Protein AF-A0A6J8ATP4-F1 (afdb_monomer_lite)

Foldseek 3Di:
DVLVVLLVVLLVLLVLLLVLVLQLVLLVVCLVVLFFQPVLQDDDDDPDPCSVPPVSVVVVNVVSSVVSSVVSVVSNVVSVVVSVVSVVVSVVSVVVPDPPQDPVSVVVSVVVSVVVSVVSVVVSVVVSVVSVVVRVVVVVVVVVVVVVVVVVD

Sequence (153 aa):
MENKTYFNKLRSLTKKKIQLEHHASNLKSYTDNNTIPKGLNIKLTPQTPGVKSTRFMKRWDDILFNCSFRLLQLLLSFSIYGYKQINSEINETFIKTPLSVTPEDMEVIQRRLSDIQRIHKQNFKAKQNKKFKRDRLNQQSSVLEEDQVLNMF

Secondary structure (DSSP, 8-state):
-HHHHHHHHHHHHHHHHHHHHHHHHHHHHHHHTT---GGG-------SGGGG-HHHHHHHHHHHHHHHHHHHHHHHHHHHHHHHHHHHHHHHHHHT--TT--HHHHHHHHHHHHHHHHHHHHHHHHHHHHHHHHHHHHHHHHHHHHHHHHTT-

Radius of gyration: 22.87 Å; chains: 1; bounding box: 52×26×71 Å

Structure (mmCIF, N/CA/C/O backbone):
data_AF-A0A6J8ATP4-F1
#
_entry.id   AF-A0A6J8ATP4-F1
#
loop_
_atom_site.group_PDB
_atom_site.id
_atom_site.type_symbol
_atom_site.label_atom_id
_atom_site.label_alt_id
_atom_site.label_comp_id
_atom_site.label_asym_id
_atom_site.label_entity_id
_atom_site.label_seq_id
_atom_site.pdbx_PDB_ins_code
_atom_site.Cartn_x
_atom_site.Cartn_y
_atom_site.Cartn_z
_atom_site.occupancy
_atom_site.B_iso_or_equiv
_atom_site.auth_seq_id
_atom_site.auth_comp_id
_atom_site.auth_asym_id
_atom_site.auth_atom_id
_atom_site.pdbx_PDB_model_num
ATOM 1 N N . MET A 1 1 ? -9.332 3.926 34.682 1.00 59.25 1 MET A N 1
ATOM 2 C CA . MET A 1 1 ? -8.017 4.023 33.994 1.00 59.25 1 MET A CA 1
ATOM 3 C C . MET A 1 1 ? -7.928 3.059 32.809 1.00 59.25 1 MET A C 1
ATOM 5 O O . MET A 1 1 ? -7.473 3.471 31.748 1.00 59.25 1 MET A O 1
ATOM 9 N N . GLU A 1 2 ? -8.424 1.827 32.953 1.00 66.62 2 GLU A N 1
ATOM 10 C CA . GLU A 1 2 ? -8.388 0.776 31.921 1.00 66.62 2 GLU A CA 1
ATOM 11 C C . GLU A 1 2 ? -9.110 1.128 30.612 1.00 66.62 2 GLU A C 1
ATOM 13 O O . GLU A 1 2 ? -8.510 0.969 29.551 1.00 66.62 2 GLU A O 1
ATOM 18 N N . ASN A 1 3 ? -10.315 1.718 30.653 1.00 75.44 3 ASN A N 1
ATOM 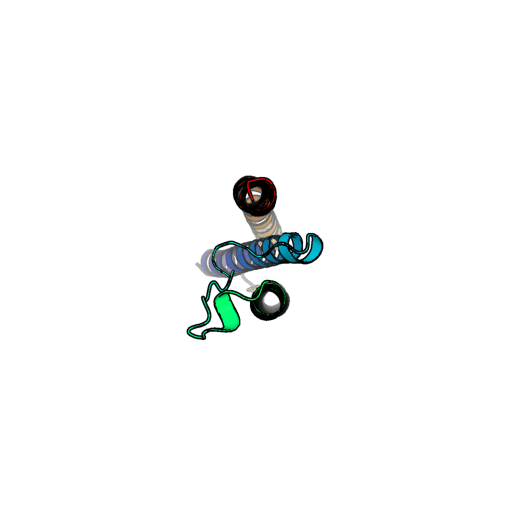19 C CA . ASN A 1 3 ? -11.074 2.061 29.431 1.00 75.44 3 ASN A CA 1
ATOM 20 C C . ASN A 1 3 ? -10.310 3.050 28.529 1.00 75.44 3 ASN A C 1
ATOM 22 O O . ASN A 1 3 ? -10.338 2.949 27.301 1.00 75.44 3 ASN A O 1
ATOM 26 N N . LYS A 1 4 ? -9.537 3.972 29.125 1.00 81.94 4 LYS A N 1
ATOM 27 C CA . LYS A 1 4 ? -8.678 4.914 28.385 1.00 81.94 4 LYS A CA 1
ATOM 28 C C . LYS A 1 4 ? -7.493 4.199 27.732 1.00 81.94 4 LYS A C 1
ATOM 30 O O . LYS A 1 4 ? -7.168 4.488 26.581 1.00 81.94 4 LYS A O 1
ATOM 35 N N . THR A 1 5 ? -6.858 3.267 28.440 1.00 86.06 5 THR A N 1
ATOM 36 C CA . THR A 1 5 ? -5.746 2.458 27.915 1.00 86.06 5 THR A CA 1
ATOM 37 C C . THR A 1 5 ? -6.214 1.547 26.780 1.00 86.06 5 THR A C 1
ATOM 39 O O . THR A 1 5 ? -5.583 1.510 25.721 1.00 86.06 5 THR A O 1
ATOM 42 N N . TYR A 1 6 ? -7.364 0.894 26.955 1.00 87.75 6 TYR A N 1
ATOM 43 C CA . TYR A 1 6 ? -8.003 0.050 25.949 1.00 87.75 6 TYR A CA 1
ATOM 44 C C . TYR A 1 6 ? -8.346 0.836 24.675 1.00 87.75 6 TYR A C 1
ATOM 46 O O . TYR A 1 6 ? -7.910 0.476 23.577 1.00 87.75 6 TYR A O 1
ATOM 54 N N . PHE A 1 7 ? -9.010 1.988 24.822 1.00 88.62 7 PHE A N 1
ATOM 55 C CA . PHE A 1 7 ? -9.290 2.886 23.701 1.00 88.62 7 PHE A CA 1
ATOM 56 C C . PHE A 1 7 ? -8.011 3.355 22.995 1.00 88.62 7 PHE A C 1
ATOM 58 O O . PHE A 1 7 ? -7.951 3.367 21.766 1.00 88.62 7 PHE A O 1
ATOM 65 N N . ASN A 1 8 ? -6.965 3.724 23.739 1.00 90.19 8 ASN A N 1
ATOM 66 C CA . ASN A 1 8 ? -5.703 4.172 23.149 1.00 90.19 8 ASN A CA 1
ATOM 67 C C . ASN A 1 8 ? -5.017 3.069 22.332 1.00 90.19 8 ASN A C 1
ATOM 69 O O . ASN A 1 8 ? -4.481 3.359 21.257 1.00 90.19 8 ASN A O 1
ATOM 73 N N . LYS A 1 9 ? -5.078 1.812 22.792 1.00 92.50 9 LYS A N 1
ATOM 74 C CA . LYS A 1 9 ? -4.581 0.657 22.037 1.00 92.50 9 LYS A CA 1
ATOM 75 C C . LYS A 1 9 ? -5.353 0.487 20.729 1.00 92.50 9 LYS A C 1
ATOM 77 O O . LYS A 1 9 ? -4.742 0.520 19.660 1.00 92.50 9 LYS A O 1
ATOM 82 N N . LEU A 1 10 ? -6.684 0.412 20.790 1.00 92.06 10 LEU A N 1
ATOM 83 C CA . LEU A 1 10 ? -7.538 0.295 19.600 1.00 92.06 10 LEU A CA 1
ATOM 84 C C . LEU A 1 10 ? -7.350 1.464 18.628 1.00 92.06 10 LEU A C 1
ATOM 86 O O . LEU A 1 10 ? -7.290 1.270 17.413 1.00 92.06 10 LEU A O 1
ATOM 90 N N . ARG A 1 11 ? -7.189 2.683 19.148 1.00 91.56 11 ARG A N 1
ATOM 91 C CA . ARG A 1 11 ? -6.904 3.879 18.351 1.00 91.56 11 ARG A CA 1
ATOM 92 C C . ARG A 1 11 ? -5.561 3.774 17.634 1.00 91.56 11 ARG A C 1
ATOM 94 O O . ARG A 1 11 ? -5.480 4.135 16.461 1.00 91.56 11 ARG A O 1
ATOM 101 N N . SER A 1 12 ? -4.518 3.303 18.316 1.00 93.00 12 SER A N 1
ATOM 102 C CA . SER A 1 12 ? -3.190 3.097 17.726 1.00 93.00 12 SER A CA 1
ATOM 103 C C . SER A 1 12 ? -3.241 2.067 16.595 1.00 93.00 12 SER A C 1
ATOM 105 O O . SER A 1 12 ? -2.810 2.356 15.477 1.00 93.00 12 SER A O 1
ATOM 107 N N . LEU A 1 13 ? -3.867 0.914 16.844 1.00 93.75 13 LEU A N 1
ATOM 108 C CA . LEU A 1 13 ? -4.047 -0.135 15.837 1.00 93.75 13 LEU A CA 1
ATOM 109 C C . LEU A 1 13 ? -4.878 0.351 14.648 1.00 93.75 13 LEU A C 1
ATOM 111 O O . LEU A 1 13 ? -4.492 0.159 13.497 1.00 93.75 13 LEU A O 1
ATOM 115 N N . THR A 1 14 ? -5.967 1.074 14.910 1.00 91.56 14 THR A N 1
ATOM 116 C CA . THR A 1 14 ? -6.816 1.657 13.865 1.00 91.56 14 THR A CA 1
ATOM 117 C C . THR A 1 14 ? -6.041 2.644 12.995 1.00 91.56 14 THR A C 1
ATOM 119 O O . THR A 1 14 ? -6.156 2.603 11.772 1.00 91.56 14 THR A O 1
ATOM 122 N N . LYS A 1 15 ? -5.198 3.499 13.587 1.00 90.94 15 LYS A N 1
ATOM 123 C CA . LYS A 1 15 ? -4.329 4.404 12.818 1.00 90.94 15 LYS A CA 1
ATOM 124 C C . LYS A 1 15 ? -3.370 3.636 11.909 1.00 90.94 15 LYS A C 1
ATOM 126 O O . LYS A 1 15 ? -3.272 3.978 10.731 1.00 90.94 15 LYS A O 1
ATOM 131 N N . LYS A 1 16 ? -2.710 2.592 12.423 1.00 92.81 16 LYS A N 1
ATOM 132 C CA . LYS A 1 16 ? -1.818 1.742 11.618 1.00 92.81 16 LYS A CA 1
ATOM 133 C C . LYS A 1 16 ? -2.576 1.040 10.484 1.00 92.81 16 LYS A C 1
ATOM 135 O O . LYS A 1 16 ? -2.114 1.055 9.347 1.00 92.81 16 LYS A O 1
ATOM 140 N N . LYS A 1 17 ? -3.774 0.508 10.761 1.00 93.19 17 LYS A N 1
ATOM 141 C CA . LYS A 1 17 ? -4.660 -0.099 9.753 1.00 93.19 17 LYS A CA 1
ATOM 142 C C . LYS A 1 17 ? -4.962 0.876 8.616 1.00 93.19 17 LYS A C 1
ATOM 144 O O . LYS A 1 17 ? -4.804 0.514 7.456 1.00 93.19 17 LYS A O 1
ATOM 149 N N . ILE A 1 18 ? -5.347 2.113 8.941 1.00 90.31 18 ILE A N 1
ATOM 150 C CA . ILE A 1 18 ? -5.655 3.145 7.938 1.00 90.31 18 ILE A CA 1
ATOM 151 C C . ILE A 1 18 ? -4.420 3.480 7.091 1.00 90.31 18 ILE A C 1
ATOM 153 O O . ILE A 1 18 ? -4.535 3.640 5.878 1.00 90.31 18 ILE A O 1
ATOM 157 N N . GLN A 1 19 ? -3.241 3.588 7.710 1.00 90.06 19 GLN A N 1
ATOM 158 C CA . GLN A 1 19 ? -1.994 3.856 6.987 1.00 90.06 19 GLN A CA 1
ATOM 159 C C . GLN A 1 19 ? -1.661 2.735 5.997 1.00 90.06 19 GLN A C 1
ATOM 161 O O . GLN A 1 19 ? -1.340 3.026 4.846 1.00 90.06 19 GLN A O 1
ATOM 166 N N . LEU A 1 20 ? -1.785 1.470 6.413 1.00 92.56 20 LEU A N 1
ATOM 167 C CA . LEU A 1 20 ? -1.556 0.317 5.538 1.00 92.56 20 LEU A CA 1
ATOM 168 C C . LEU A 1 20 ? -2.600 0.220 4.424 1.00 92.56 20 LEU A C 1
ATOM 170 O O . LEU A 1 20 ? -2.232 0.002 3.274 1.00 92.56 20 LEU A O 1
ATOM 174 N N . GLU A 1 21 ? -3.881 0.439 4.734 1.00 90.88 21 GLU A N 1
ATOM 175 C CA . GLU A 1 21 ? -4.965 0.473 3.743 1.00 90.88 21 GLU A CA 1
ATOM 176 C C . GLU A 1 21 ? -4.706 1.551 2.685 1.00 90.88 21 GLU A C 1
ATOM 178 O O . GLU A 1 21 ? -4.812 1.297 1.485 1.00 90.88 21 GLU A O 1
ATOM 183 N N . HIS A 1 22 ? -4.314 2.754 3.119 1.00 90.19 22 HIS A N 1
ATOM 184 C CA . HIS A 1 22 ? -3.962 3.837 2.206 1.00 90.19 22 HIS A CA 1
ATOM 185 C C . HIS A 1 22 ? -2.741 3.491 1.362 1.00 90.19 22 HIS A C 1
ATOM 187 O O . HIS A 1 22 ? -2.763 3.691 0.148 1.00 90.19 22 HIS A O 1
ATOM 193 N N . HIS A 1 23 ? -1.682 2.973 1.983 1.00 91.31 23 HIS A N 1
ATOM 194 C CA . HIS A 1 23 ? -0.463 2.615 1.275 1.00 91.31 23 HIS A CA 1
ATOM 195 C C . HIS A 1 23 ? -0.733 1.544 0.214 1.00 91.31 23 HIS A C 1
ATOM 197 O O . HIS A 1 23 ? -0.402 1.763 -0.951 1.00 91.31 23 HIS A O 1
ATOM 203 N N . ALA A 1 24 ? -1.428 0.464 0.581 1.00 93.31 24 ALA A N 1
ATOM 204 C CA . ALA A 1 24 ? -1.845 -0.590 -0.336 1.00 93.31 24 ALA A CA 1
ATOM 205 C C . ALA A 1 24 ? -2.725 -0.044 -1.469 1.00 93.31 24 ALA A C 1
ATOM 207 O O . ALA A 1 24 ? -2.465 -0.333 -2.632 1.00 93.31 24 ALA A O 1
ATOM 208 N N . SER A 1 25 ? -3.711 0.804 -1.157 1.00 90.25 25 SER A N 1
ATOM 209 C CA . SER A 1 25 ? -4.563 1.443 -2.169 1.00 90.25 25 SER A CA 1
ATOM 210 C C . SER A 1 25 ? -3.748 2.261 -3.176 1.00 90.25 25 SER A C 1
ATOM 212 O O . SER A 1 25 ? -3.950 2.119 -4.381 1.00 90.25 25 SER A O 1
ATOM 214 N N . ASN A 1 26 ? -2.765 3.047 -2.716 1.00 90.25 26 ASN A N 1
ATOM 215 C CA . ASN A 1 26 ? -1.880 3.785 -3.622 1.00 90.25 26 ASN A CA 1
ATOM 216 C C . ASN A 1 26 ? -1.102 2.842 -4.540 1.00 90.25 26 ASN A C 1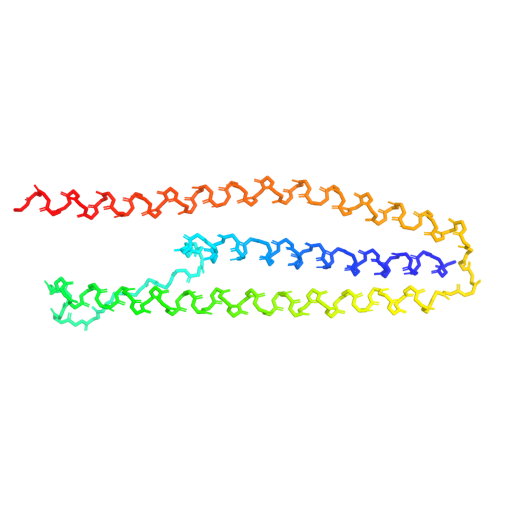
ATOM 218 O O . ASN A 1 26 ? -1.116 3.032 -5.752 1.00 90.25 26 ASN A O 1
ATOM 222 N N . LEU A 1 27 ? -0.413 1.846 -3.971 1.00 92.69 27 LEU A N 1
ATOM 223 C CA . LEU A 1 27 ? 0.410 0.907 -4.740 1.00 92.69 27 LEU A CA 1
ATOM 224 C C . LEU A 1 27 ? -0.441 0.112 -5.738 1.00 92.69 27 LEU A C 1
ATOM 226 O O . LEU A 1 27 ? -0.010 -0.113 -6.868 1.00 92.69 27 LEU A O 1
ATOM 230 N N . LYS A 1 28 ? -1.674 -0.241 -5.355 1.00 92.06 28 LYS A N 1
ATOM 231 C CA . LYS A 1 28 ? -2.639 -0.880 -6.247 1.00 92.06 28 LYS A CA 1
ATOM 232 C C . LYS A 1 28 ? -3.001 0.030 -7.418 1.00 92.06 28 LYS A C 1
ATOM 234 O O . LYS A 1 28 ? -2.942 -0.430 -8.546 1.00 92.06 28 LYS A O 1
ATOM 239 N N . SER A 1 29 ? -3.277 1.319 -7.189 1.00 89.69 29 SER A N 1
ATOM 240 C CA . SER A 1 29 ? -3.537 2.261 -8.290 1.00 89.69 29 SER A CA 1
ATOM 241 C C . SER A 1 29 ? -2.376 2.326 -9.285 1.00 89.69 29 SER A C 1
ATOM 243 O O . SER A 1 29 ? -2.607 2.332 -10.487 1.00 89.69 29 SER A O 1
ATOM 245 N N . TYR A 1 30 ? -1.130 2.345 -8.807 1.00 91.38 30 TYR A N 1
ATOM 246 C CA . TYR A 1 30 ? 0.049 2.303 -9.679 1.00 91.38 30 TYR A CA 1
ATOM 247 C C . TYR A 1 30 ? 0.143 0.989 -10.468 1.00 91.38 30 TYR A C 1
ATOM 249 O O . TYR A 1 30 ? 0.389 1.018 -11.671 1.00 91.38 30 TYR A O 1
ATOM 257 N N . THR A 1 31 ? -0.122 -0.140 -9.807 1.00 91.62 31 THR A N 1
ATOM 258 C CA . THR A 1 31 ? -0.108 -1.475 -10.426 1.00 91.62 31 THR A CA 1
ATOM 259 C C . THR A 1 31 ? -1.186 -1.597 -11.506 1.00 91.62 31 THR A C 1
ATOM 261 O O . THR A 1 31 ? -0.873 -1.970 -12.628 1.00 91.62 31 THR A O 1
ATOM 264 N N . ASP A 1 32 ? -2.428 -1.208 -11.200 1.00 90.25 32 ASP A N 1
ATOM 265 C CA . ASP A 1 32 ? -3.575 -1.279 -12.119 1.00 90.25 32 ASP A CA 1
ATOM 266 C C . ASP A 1 32 ? -3.380 -0.409 -13.378 1.00 90.25 32 ASP A C 1
ATOM 268 O O . ASP A 1 32 ? -3.983 -0.674 -14.413 1.00 90.25 32 ASP A O 1
ATOM 272 N N . ASN A 1 33 ? -2.555 0.642 -13.293 1.00 88.50 33 ASN A N 1
ATOM 273 C CA . ASN A 1 33 ? -2.284 1.568 -14.398 1.00 88.50 33 ASN A CA 1
ATOM 274 C C . ASN A 1 33 ? -0.925 1.327 -15.081 1.00 88.50 33 ASN A C 1
ATOM 276 O O . ASN A 1 33 ? -0.541 2.127 -15.930 1.00 88.50 33 ASN A O 1
ATOM 280 N N . ASN A 1 34 ? -0.178 0.277 -14.715 1.00 88.88 34 ASN A N 1
ATOM 281 C CA . ASN A 1 34 ? 1.186 0.027 -15.207 1.00 88.88 34 ASN A CA 1
ATOM 282 C C . ASN A 1 34 ? 2.130 1.241 -15.058 1.00 88.88 34 ASN A C 1
ATOM 284 O O . ASN A 1 34 ? 3.014 1.485 -15.880 1.00 88.88 34 ASN A O 1
ATOM 288 N N . THR A 1 35 ? 1.962 2.014 -13.983 1.00 89.56 35 THR A N 1
ATOM 289 C CA . THR A 1 35 ? 2.776 3.201 -13.696 1.00 89.56 35 THR A CA 1
ATOM 290 C C . THR A 1 35 ? 3.713 2.925 -12.531 1.00 89.56 35 THR A C 1
ATOM 292 O O . THR A 1 35 ? 3.282 2.468 -11.476 1.00 89.56 35 THR A O 1
ATOM 295 N N . ILE A 1 36 ? 4.989 3.291 -12.665 1.00 90.31 36 ILE A N 1
ATOM 296 C CA . ILE A 1 36 ? 5.946 3.215 -11.558 1.00 90.31 36 ILE A CA 1
ATOM 297 C C . ILE A 1 36 ? 5.954 4.541 -10.784 1.00 90.31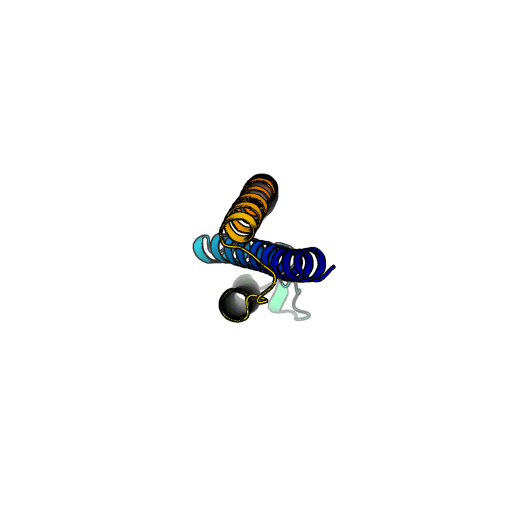 36 ILE A C 1
ATOM 299 O O . ILE A 1 36 ? 6.171 5.599 -11.383 1.00 90.31 36 ILE A O 1
ATOM 303 N N . PRO A 1 37 ? 5.764 4.532 -9.449 1.00 90.88 37 PRO A N 1
ATOM 304 C CA . PRO A 1 37 ? 5.960 5.728 -8.638 1.00 90.88 37 PRO A CA 1
ATOM 305 C C . PRO A 1 37 ? 7.387 6.255 -8.798 1.00 90.88 37 PRO A C 1
ATOM 307 O O . PRO A 1 37 ? 8.335 5.477 -8.734 1.00 90.88 37 PRO A O 1
ATOM 310 N N . LYS A 1 38 ? 7.573 7.578 -8.891 1.00 86.00 38 LYS A N 1
ATOM 311 C CA . LYS A 1 38 ? 8.909 8.175 -9.108 1.00 86.00 38 LYS A CA 1
ATOM 312 C C . LYS A 1 38 ? 9.995 7.655 -8.157 1.00 86.00 38 LYS A C 1
ATOM 314 O O . LYS A 1 38 ? 11.098 7.376 -8.597 1.00 86.00 38 LYS A O 1
ATOM 319 N N . GLY A 1 39 ? 9.672 7.508 -6.870 1.00 88.12 39 GLY A N 1
ATOM 320 C CA . GLY A 1 39 ? 10.622 7.039 -5.850 1.00 88.12 39 GLY A CA 1
ATOM 321 C C . GLY A 1 39 ? 10.965 5.546 -5.917 1.00 88.12 39 GLY A C 1
ATOM 322 O O . GLY A 1 39 ? 11.785 5.095 -5.131 1.00 88.12 39 GLY A O 1
ATOM 323 N N . LEU A 1 40 ? 10.325 4.788 -6.808 1.00 91.38 40 LEU A N 1
ATOM 324 C CA . LEU A 1 40 ? 10.577 3.363 -7.033 1.00 91.38 40 LEU A CA 1
ATOM 325 C C . LEU A 1 40 ? 11.090 3.084 -8.455 1.00 91.38 40 LEU A C 1
ATOM 327 O O . LEU A 1 40 ? 11.412 1.945 -8.788 1.00 91.38 40 LEU A O 1
ATOM 331 N N . ASN A 1 41 ? 11.146 4.113 -9.305 1.00 91.56 41 ASN A N 1
ATOM 332 C CA . ASN A 1 41 ? 11.640 3.989 -10.665 1.00 91.56 41 ASN A CA 1
ATOM 333 C C . ASN A 1 41 ? 13.168 3.900 -10.647 1.00 91.56 41 ASN A C 1
ATOM 335 O O . ASN A 1 41 ? 13.842 4.873 -10.303 1.00 91.56 41 ASN A O 1
ATOM 339 N N . ILE A 1 42 ? 13.700 2.728 -10.988 1.00 92.81 42 ILE A N 1
ATOM 340 C CA . ILE A 1 42 ? 15.133 2.486 -11.080 1.00 92.81 42 ILE A CA 1
ATOM 341 C C . ILE A 1 42 ? 15.613 3.167 -12.354 1.00 92.81 42 ILE A C 1
ATOM 343 O O . ILE A 1 42 ? 15.223 2.796 -13.456 1.00 92.81 42 ILE A O 1
ATOM 347 N N . LYS A 1 43 ? 16.476 4.167 -12.192 1.00 88.38 43 LYS A N 1
ATOM 348 C CA . LYS A 1 43 ? 17.104 4.880 -13.300 1.00 88.38 43 LYS A CA 1
ATOM 349 C C . LYS A 1 43 ? 18.592 4.603 -13.270 1.00 88.38 43 LYS A C 1
ATOM 351 O O . LYS A 1 43 ? 19.304 5.147 -12.430 1.00 88.38 43 LYS A O 1
ATOM 356 N N . LEU A 1 44 ? 19.037 3.731 -14.162 1.00 92.62 44 LEU A N 1
ATOM 357 C CA . LEU A 1 44 ? 20.442 3.394 -14.332 1.00 92.62 44 LEU A CA 1
ATOM 358 C C . LEU A 1 44 ? 20.785 3.531 -15.805 1.00 92.62 44 LEU A C 1
ATOM 360 O O . LEU A 1 44 ? 20.051 3.031 -16.650 1.00 92.62 44 LEU A O 1
ATOM 364 N N . THR A 1 45 ? 21.903 4.180 -16.103 1.00 91.06 45 THR A N 1
ATOM 365 C CA . THR A 1 45 ? 22.429 4.260 -17.467 1.00 91.06 45 THR A CA 1
ATOM 366 C C . THR A 1 45 ? 23.514 3.200 -17.627 1.00 91.06 45 THR A C 1
ATOM 368 O O . THR A 1 45 ? 24.409 3.120 -16.779 1.00 91.06 45 THR A O 1
ATOM 371 N N . PRO A 1 46 ? 23.470 2.376 -18.683 1.00 92.19 46 PRO A N 1
ATOM 372 C CA . PRO A 1 46 ? 24.470 1.343 -18.886 1.00 92.19 46 PRO A CA 1
ATOM 373 C C . PRO A 1 46 ? 25.818 1.963 -19.278 1.00 92.19 46 PRO A C 1
ATOM 375 O O . PRO A 1 46 ? 25.898 2.781 -20.191 1.00 92.19 46 PRO A O 1
ATOM 378 N N . GLN A 1 47 ? 26.900 1.539 -18.622 1.00 91.88 47 GLN A N 1
ATOM 379 C CA . GLN A 1 47 ? 28.271 1.973 -18.929 1.00 91.88 47 GLN A CA 1
ATOM 380 C C . GLN A 1 47 ? 28.901 1.076 -20.003 1.00 91.88 47 GLN A C 1
ATOM 382 O O . GLN A 1 47 ? 29.864 0.353 -19.761 1.00 91.88 47 GLN A O 1
ATOM 387 N N . THR A 1 48 ? 28.304 1.062 -21.193 1.00 89.38 48 THR A N 1
ATOM 388 C CA . THR A 1 48 ? 28.736 0.213 -22.313 1.00 89.38 48 THR A CA 1
ATOM 389 C C . THR A 1 48 ? 28.594 0.942 -23.649 1.00 89.38 48 THR A C 1
ATOM 391 O O . THR A 1 48 ? 27.672 1.751 -23.794 1.00 89.38 48 THR A O 1
ATOM 394 N N . PRO A 1 49 ? 29.431 0.641 -24.667 1.00 86.25 49 PRO A N 1
ATOM 395 C CA . PRO A 1 49 ? 29.256 1.177 -26.020 1.00 86.25 49 PRO A CA 1
ATOM 396 C C . PRO A 1 49 ? 27.859 0.929 -26.611 1.00 86.25 49 PRO A C 1
ATOM 398 O O . PRO A 1 49 ? 27.416 1.676 -27.484 1.00 86.25 49 PRO A O 1
ATOM 401 N N . GLY A 1 50 ? 27.139 -0.080 -26.101 1.00 82.69 50 GLY A N 1
ATOM 402 C CA . GLY A 1 50 ? 25.757 -0.389 -26.472 1.00 82.69 50 GLY A CA 1
ATOM 403 C C . GLY A 1 50 ? 24.752 0.743 -26.234 1.00 82.69 50 GLY A C 1
ATOM 404 O O . GLY A 1 50 ? 23.673 0.691 -26.811 1.00 82.69 50 GLY A O 1
ATOM 405 N N . VAL A 1 51 ? 25.098 1.792 -25.478 1.00 89.06 51 VAL A N 1
ATOM 406 C CA . VAL A 1 51 ? 24.231 2.966 -25.247 1.00 89.06 51 VAL A CA 1
ATOM 407 C C . VAL A 1 51 ? 23.789 3.671 -26.538 1.00 89.06 51 VAL A C 1
ATOM 409 O O . VAL A 1 51 ? 22.714 4.257 -26.586 1.00 89.06 51 VAL A O 1
ATOM 412 N N . LYS A 1 52 ? 24.580 3.578 -27.617 1.00 91.00 52 LYS A N 1
ATOM 413 C CA . LYS A 1 52 ? 24.222 4.140 -28.934 1.00 91.00 52 LYS A CA 1
ATOM 414 C C . LYS A 1 52 ? 23.204 3.288 -29.700 1.00 91.00 52 LYS A C 1
ATOM 416 O O . LYS A 1 52 ? 22.651 3.736 -30.698 1.00 91.00 52 LYS A O 1
ATOM 421 N N . SER A 1 53 ? 22.985 2.045 -29.275 1.00 94.06 53 SER A N 1
ATOM 422 C CA . SER A 1 53 ? 22.042 1.128 -29.908 1.00 94.06 53 SER A CA 1
ATOM 423 C C . SER A 1 53 ? 20.659 1.292 -29.292 1.00 94.06 53 SER A C 1
ATOM 425 O O . SER A 1 53 ? 20.427 0.923 -28.140 1.00 94.06 53 SER A O 1
ATOM 427 N N . THR A 1 54 ? 19.710 1.775 -30.093 1.00 92.44 54 THR A N 1
ATOM 428 C CA . THR A 1 54 ? 18.300 1.929 -29.700 1.00 92.44 54 THR A CA 1
ATOM 429 C C . THR A 1 54 ? 17.691 0.611 -29.224 1.00 92.44 54 THR A C 1
ATOM 431 O O . THR A 1 54 ? 16.987 0.569 -28.218 1.00 92.44 54 THR A O 1
ATOM 434 N N . ARG A 1 55 ? 18.022 -0.506 -29.887 1.00 94.00 55 ARG A N 1
ATOM 435 C CA . ARG A 1 55 ? 17.574 -1.849 -29.490 1.00 94.00 55 ARG A CA 1
ATOM 436 C C . ARG A 1 55 ? 18.101 -2.252 -28.113 1.00 94.00 55 ARG A C 1
ATOM 438 O O . ARG A 1 55 ? 17.370 -2.874 -27.343 1.00 94.00 55 ARG A O 1
ATOM 445 N N . PHE A 1 56 ? 19.370 -1.958 -27.829 1.00 94.69 56 PHE A N 1
ATOM 446 C CA . PHE A 1 56 ? 19.975 -2.275 -26.537 1.00 94.69 56 PHE A CA 1
ATOM 447 C C . PHE A 1 56 ? 19.348 -1.435 -25.425 1.00 94.69 56 PHE A C 1
ATOM 449 O O . PHE A 1 56 ? 18.906 -2.004 -24.430 1.00 94.69 56 PHE A O 1
ATOM 456 N N . MET A 1 57 ? 19.242 -0.119 -25.632 1.00 94.25 57 MET A N 1
ATOM 457 C CA . MET A 1 57 ? 18.644 0.800 -24.662 1.00 94.25 57 MET A CA 1
ATOM 458 C C . MET A 1 57 ? 17.193 0.445 -24.358 1.00 94.25 57 MET A C 1
ATOM 460 O O . MET A 1 57 ? 16.853 0.269 -23.195 1.00 94.25 57 MET A O 1
ATOM 464 N N . LYS A 1 58 ? 16.377 0.166 -25.382 1.00 93.56 58 LYS A N 1
ATOM 465 C CA . LYS A 1 58 ? 14.996 -0.287 -25.178 1.00 93.56 58 LYS A CA 1
ATOM 466 C C . LYS A 1 58 ? 14.918 -1.514 -24.268 1.00 93.56 58 LYS A C 1
ATOM 468 O O . LYS A 1 58 ? 14.144 -1.547 -23.320 1.00 93.56 58 LYS A O 1
ATOM 473 N N . ARG A 1 59 ? 15.755 -2.525 -24.525 1.00 95.56 59 ARG A N 1
ATOM 474 C CA . ARG A 1 59 ? 15.769 -3.748 -23.709 1.00 95.56 59 ARG A CA 1
ATOM 475 C C . ARG A 1 59 ? 16.293 -3.499 -22.293 1.00 95.56 59 ARG A C 1
ATOM 477 O O . ARG A 1 59 ? 15.856 -4.169 -21.362 1.00 95.56 59 ARG A O 1
ATOM 484 N N . TRP A 1 60 ? 17.237 -2.578 -22.135 1.00 95.62 60 TRP A N 1
ATOM 485 C CA . TRP A 1 60 ? 17.743 -2.152 -20.835 1.00 95.62 60 TRP A CA 1
ATOM 486 C C . TRP A 1 60 ? 16.642 -1.475 -20.010 1.00 95.62 60 TRP A C 1
ATOM 488 O O . TRP A 1 60 ? 16.389 -1.886 -18.876 1.00 95.62 60 TRP A O 1
ATOM 498 N N . ASP A 1 61 ? 15.930 -0.521 -20.604 1.00 93.31 61 ASP A N 1
ATOM 499 C CA . ASP A 1 61 ? 14.830 0.192 -19.957 1.00 93.31 61 ASP A CA 1
ATOM 500 C C . ASP A 1 61 ? 13.672 -0.750 -19.612 1.00 93.31 61 ASP A C 1
ATOM 502 O O . ASP A 1 61 ? 13.152 -0.697 -18.496 1.00 93.31 61 ASP A O 1
ATOM 506 N N . ASP A 1 62 ? 13.343 -1.698 -20.498 1.00 94.69 62 ASP A N 1
ATOM 507 C CA . ASP A 1 62 ? 12.357 -2.751 -20.227 1.00 94.69 62 ASP A CA 1
ATOM 508 C C . ASP A 1 62 ? 12.740 -3.584 -18.989 1.00 94.69 62 ASP A C 1
ATOM 510 O O . ASP A 1 62 ? 11.889 -3.922 -18.161 1.00 94.69 62 ASP A O 1
ATOM 514 N N . ILE A 1 63 ? 14.023 -3.930 -18.826 1.00 96.69 63 ILE A N 1
ATOM 515 C CA . ILE A 1 63 ? 14.505 -4.674 -17.652 1.00 96.69 63 ILE A CA 1
ATOM 516 C C . ILE A 1 63 ? 14.350 -3.830 -16.384 1.00 96.69 63 ILE A C 1
ATOM 518 O O . ILE A 1 63 ? 13.823 -4.328 -15.384 1.00 96.69 63 ILE A O 1
ATOM 522 N N . LEU A 1 64 ? 14.777 -2.564 -16.410 1.00 96.06 64 LEU A N 1
ATOM 523 C CA . LEU A 1 64 ? 14.669 -1.672 -15.253 1.00 96.06 64 LEU A CA 1
ATOM 524 C C . LEU A 1 64 ? 13.211 -1.440 -14.852 1.00 96.06 64 LEU A C 1
ATOM 526 O O . LEU A 1 64 ? 12.875 -1.560 -13.671 1.00 96.06 64 LEU A O 1
ATOM 530 N N . PHE A 1 65 ? 12.338 -1.197 -15.832 1.00 94.38 65 PHE A N 1
ATOM 531 C CA . PHE A 1 65 ? 10.903 -1.058 -15.619 1.00 94.38 65 PHE A CA 1
ATOM 532 C C . PHE A 1 65 ? 10.320 -2.307 -14.953 1.00 94.38 65 PHE A C 1
ATOM 534 O O . PHE A 1 65 ? 9.647 -2.198 -13.926 1.00 94.38 65 PHE A O 1
ATOM 541 N N . ASN A 1 66 ? 10.620 -3.499 -15.479 1.00 95.75 66 ASN A N 1
ATOM 542 C CA . ASN A 1 66 ? 10.131 -4.760 -14.922 1.00 95.75 66 ASN A CA 1
ATOM 543 C C . ASN A 1 66 ? 10.631 -4.996 -13.490 1.00 95.75 66 ASN A C 1
ATOM 545 O O . ASN A 1 66 ? 9.862 -5.427 -12.628 1.00 95.75 66 ASN A O 1
ATOM 549 N N . CYS A 1 67 ? 11.894 -4.683 -13.198 1.00 97.06 67 CYS A N 1
ATOM 550 C CA . CYS A 1 67 ? 12.436 -4.751 -11.842 1.00 97.06 67 CYS A CA 1
ATOM 551 C C . CYS A 1 67 ? 11.691 -3.802 -10.892 1.00 97.06 67 CYS A C 1
ATOM 553 O O . CYS A 1 67 ? 11.205 -4.235 -9.844 1.00 97.06 67 CYS A O 1
ATOM 555 N N . SER A 1 68 ? 11.526 -2.535 -11.277 1.00 96.44 68 SER A N 1
ATOM 556 C CA . SER A 1 68 ? 10.743 -1.555 -10.518 1.00 96.44 68 SER A CA 1
ATOM 557 C C . SER A 1 68 ? 9.295 -1.993 -10.298 1.00 96.44 68 SER A C 1
ATOM 559 O O . SER A 1 68 ? 8.759 -1.832 -9.199 1.00 96.44 68 SER A O 1
ATOM 561 N N . PHE A 1 69 ? 8.659 -2.578 -11.313 1.00 95.88 69 PHE A N 1
ATOM 562 C CA . PHE A 1 69 ? 7.284 -3.062 -11.227 1.00 95.88 69 PHE A CA 1
ATOM 563 C C . PHE A 1 69 ? 7.158 -4.253 -10.273 1.00 95.88 69 PHE A C 1
ATOM 565 O O . PHE A 1 69 ? 6.251 -4.305 -9.445 1.00 95.88 69 PHE A O 1
ATOM 572 N N . ARG A 1 70 ? 8.111 -5.188 -10.302 1.00 96.81 70 ARG A N 1
ATOM 573 C CA . ARG A 1 70 ? 8.134 -6.311 -9.354 1.00 96.81 70 ARG A CA 1
ATOM 574 C C . ARG A 1 70 ? 8.339 -5.842 -7.914 1.00 96.81 70 ARG A C 1
ATOM 576 O O . ARG A 1 70 ? 7.690 -6.365 -7.009 1.00 96.81 70 ARG A O 1
ATOM 583 N N . LEU A 1 71 ? 9.173 -4.824 -7.687 1.00 97.38 71 LEU A N 1
ATOM 584 C CA . LEU A 1 71 ? 9.306 -4.197 -6.366 1.00 97.38 71 LEU A CA 1
ATOM 585 C C . LEU A 1 71 ? 7.994 -3.534 -5.917 1.00 97.38 71 LEU A C 1
ATOM 587 O O . LEU A 1 71 ? 7.619 -3.646 -4.750 1.00 97.38 71 LEU A O 1
ATOM 591 N N . LEU A 1 72 ? 7.258 -2.896 -6.834 1.00 96.44 72 LEU A N 1
ATOM 592 C CA . LEU A 1 72 ? 5.938 -2.319 -6.551 1.00 96.44 72 LEU A CA 1
ATOM 593 C C . LEU A 1 72 ? 4.954 -3.396 -6.071 1.00 96.44 72 LEU A C 1
ATOM 595 O O . LEU A 1 72 ? 4.288 -3.218 -5.049 1.00 96.44 72 LEU A O 1
ATOM 599 N N . GLN A 1 73 ? 4.900 -4.527 -6.776 1.00 96.12 73 GLN A N 1
ATOM 600 C CA . GLN A 1 73 ? 4.043 -5.665 -6.432 1.00 96.12 73 GLN A CA 1
ATOM 601 C C . GLN A 1 73 ? 4.434 -6.313 -5.097 1.00 96.12 73 GLN A C 1
ATOM 603 O O . GLN A 1 73 ? 3.558 -6.698 -4.315 1.00 96.12 73 GLN A O 1
ATOM 608 N N . LEU A 1 74 ? 5.735 -6.399 -4.803 1.00 97.44 74 LEU A N 1
ATOM 609 C CA . LEU A 1 74 ? 6.241 -6.887 -3.520 1.00 97.44 74 LEU A CA 1
ATOM 610 C C . LEU A 1 74 ? 5.751 -6.004 -2.364 1.00 97.44 74 LEU A C 1
ATOM 612 O O . LEU A 1 74 ? 5.185 -6.509 -1.393 1.00 97.44 74 LEU A O 1
ATOM 616 N N . LEU A 1 75 ? 5.904 -4.681 -2.492 1.00 96.56 75 LEU A N 1
ATOM 617 C CA . LEU A 1 75 ? 5.439 -3.718 -1.490 1.00 96.56 75 LEU A CA 1
ATOM 618 C C . LEU A 1 75 ? 3.920 -3.774 -1.299 1.00 96.56 75 LEU A C 1
ATOM 620 O O . LEU A 1 75 ? 3.435 -3.692 -0.167 1.00 96.56 75 LEU A O 1
ATOM 624 N N . LEU A 1 76 ? 3.160 -3.942 -2.387 1.00 96.56 76 LEU A N 1
ATOM 625 C CA . LEU A 1 76 ? 1.706 -4.091 -2.324 1.00 96.56 76 LEU A CA 1
ATOM 626 C C . LEU A 1 76 ? 1.322 -5.349 -1.539 1.00 96.56 76 LEU A C 1
ATOM 628 O O . LEU A 1 76 ? 0.507 -5.277 -0.618 1.00 96.56 76 LEU A O 1
ATOM 632 N N . SER A 1 77 ? 1.951 -6.478 -1.859 1.00 96.50 77 SER A N 1
ATOM 633 C CA . SER A 1 77 ? 1.702 -7.764 -1.201 1.00 96.50 77 SER A CA 1
ATOM 634 C C . SER A 1 77 ? 2.012 -7.699 0.295 1.00 96.50 77 SER A C 1
ATOM 636 O O . SER A 1 77 ? 1.187 -8.099 1.118 1.00 96.50 77 SER A O 1
ATOM 638 N N . PHE A 1 78 ? 3.154 -7.109 0.661 1.00 96.56 78 PHE A N 1
ATOM 639 C CA . PHE A 1 78 ? 3.533 -6.904 2.059 1.00 96.56 78 PHE A CA 1
ATOM 640 C C . PHE A 1 78 ? 2.547 -5.986 2.798 1.00 96.56 78 PHE A C 1
ATOM 642 O O . PHE A 1 78 ? 2.146 -6.275 3.926 1.00 96.56 78 PHE A O 1
ATOM 649 N N . SER A 1 79 ? 2.086 -4.915 2.146 1.00 94.81 79 SER A N 1
ATOM 650 C CA . SER A 1 79 ? 1.102 -3.990 2.725 1.00 94.81 79 SER A CA 1
ATOM 651 C C . SER A 1 79 ? -0.250 -4.663 2.976 1.00 94.81 79 SER A C 1
ATOM 653 O O . SER A 1 79 ? -0.852 -4.459 4.031 1.00 94.81 79 SER A O 1
ATOM 655 N N . ILE A 1 80 ? -0.718 -5.498 2.040 1.00 95.00 80 ILE A N 1
ATOM 656 C CA . ILE A 1 80 ? -1.954 -6.284 2.189 1.00 95.00 80 ILE A CA 1
ATOM 657 C C . ILE A 1 80 ? -1.811 -7.298 3.328 1.00 95.00 80 ILE A C 1
ATOM 659 O O . ILE A 1 80 ? -2.728 -7.445 4.138 1.00 95.00 80 ILE A O 1
ATOM 663 N N . TYR A 1 81 ? -0.669 -7.982 3.413 1.00 95.94 81 TYR A N 1
ATOM 664 C CA . TYR A 1 81 ? -0.387 -8.909 4.507 1.00 95.94 81 TYR A CA 1
ATOM 665 C C . TYR A 1 81 ? -0.417 -8.198 5.867 1.00 95.94 81 TYR A C 1
ATOM 667 O O . TYR A 1 81 ? -1.151 -8.614 6.764 1.00 95.94 81 TYR A O 1
ATOM 675 N N . GLY A 1 82 ? 0.293 -7.074 5.999 1.00 95.25 82 GLY A N 1
ATOM 676 C CA . GLY A 1 82 ? 0.288 -6.268 7.219 1.00 95.25 82 GLY A CA 1
ATOM 677 C C . GLY A 1 82 ? -1.110 -5.765 7.588 1.00 95.25 82 GLY A C 1
ATOM 678 O O . GLY A 1 82 ? -1.486 -5.788 8.758 1.00 95.25 82 GLY A O 1
ATOM 679 N N . TYR A 1 83 ? -1.918 -5.360 6.601 1.00 93.62 83 TYR A N 1
ATOM 680 C CA . TYR A 1 83 ? -3.307 -4.962 6.837 1.00 93.62 83 TYR A CA 1
ATOM 681 C C . TYR A 1 83 ? -4.123 -6.102 7.458 1.00 93.62 83 TYR A C 1
ATOM 683 O O . TYR A 1 83 ? -4.838 -5.874 8.434 1.00 93.62 83 TYR A O 1
ATOM 691 N N . LYS A 1 84 ? -3.998 -7.327 6.927 1.00 94.25 84 LYS A N 1
ATOM 692 C CA . LYS A 1 84 ? -4.688 -8.510 7.466 1.00 94.25 84 LYS A CA 1
ATOM 693 C C . LYS A 1 84 ? -4.258 -8.807 8.904 1.00 94.25 84 LYS A C 1
ATOM 695 O O . LYS A 1 84 ? -5.124 -9.026 9.745 1.00 94.25 84 LYS A O 1
ATOM 700 N N . GLN A 1 85 ? -2.957 -8.736 9.190 1.00 96.62 85 GLN A N 1
ATOM 701 C CA . GLN A 1 85 ? -2.408 -8.937 10.536 1.00 96.62 85 GLN A CA 1
ATOM 702 C C . GLN A 1 85 ? -2.966 -7.921 11.541 1.00 96.62 85 GLN A C 1
ATOM 704 O O . GLN A 1 85 ? -3.531 -8.306 12.561 1.00 96.62 85 GLN A O 1
ATOM 709 N N . ILE A 1 86 ? -2.918 -6.623 11.217 1.00 95.19 86 ILE A N 1
ATOM 710 C CA . ILE A 1 86 ? -3.470 -5.585 12.103 1.00 95.19 86 ILE A CA 1
ATOM 711 C C . ILE A 1 86 ? -4.984 -5.736 12.265 1.00 95.19 86 ILE A C 1
ATOM 713 O O . ILE A 1 86 ? -5.519 -5.482 13.342 1.00 95.19 86 ILE A O 1
ATOM 717 N N . ASN A 1 87 ? -5.698 -6.143 11.216 1.00 92.88 87 ASN A N 1
ATOM 718 C CA . ASN A 1 87 ? -7.130 -6.387 11.324 1.00 92.88 87 ASN A CA 1
ATOM 719 C C . AS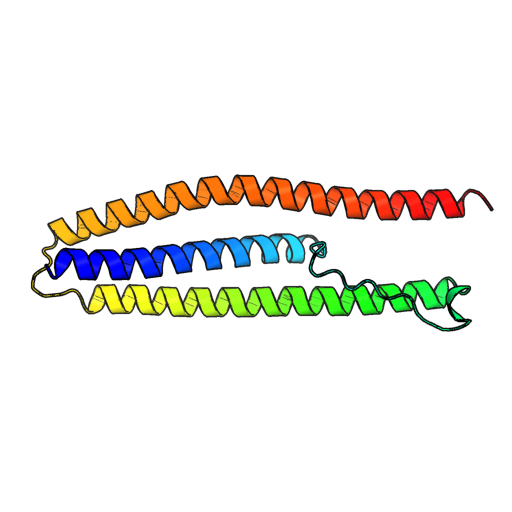N A 1 87 ? -7.444 -7.552 12.279 1.00 92.88 87 ASN A C 1
ATOM 721 O O . ASN A 1 87 ? -8.383 -7.437 13.063 1.00 92.88 87 ASN A O 1
ATOM 725 N N . SER A 1 88 ? -6.642 -8.622 12.253 1.00 94.19 88 SER A N 1
ATOM 726 C CA . SER A 1 88 ? -6.733 -9.711 13.235 1.00 94.19 88 SER A CA 1
ATOM 727 C C . SER A 1 88 ? -6.464 -9.205 14.651 1.00 94.19 88 SER A C 1
ATOM 729 O O . SER A 1 88 ? -7.276 -9.425 15.541 1.00 94.19 88 SER A O 1
ATOM 731 N N . GLU A 1 89 ? -5.394 -8.430 14.850 1.00 94.62 89 GLU A N 1
ATOM 732 C CA . GLU A 1 89 ? -5.028 -7.887 16.166 1.00 94.62 89 GLU A CA 1
ATOM 733 C C . GLU A 1 89 ? -6.116 -6.966 16.750 1.00 94.62 89 GLU A C 1
ATOM 735 O O . GLU A 1 89 ? -6.387 -6.979 17.955 1.00 94.62 89 GLU A O 1
ATOM 740 N N . ILE A 1 90 ? -6.777 -6.172 15.900 1.00 92.81 90 ILE A N 1
ATOM 741 C CA . ILE A 1 90 ? -7.931 -5.355 16.295 1.00 92.81 90 ILE A CA 1
ATOM 742 C C . ILE A 1 90 ? -9.086 -6.251 16.752 1.00 92.81 90 ILE A C 1
ATOM 744 O O . ILE A 1 90 ? -9.637 -6.012 17.824 1.00 92.81 90 ILE A O 1
ATOM 748 N N . ASN A 1 91 ? -9.431 -7.280 15.975 1.00 91.50 91 ASN A N 1
ATOM 749 C CA . ASN A 1 91 ? -10.510 -8.207 16.319 1.00 91.50 91 ASN A CA 1
ATOM 750 C C . ASN A 1 91 ? -10.220 -8.962 17.622 1.00 91.50 91 ASN A C 1
ATOM 752 O O . ASN A 1 91 ? -11.083 -9.054 18.487 1.00 91.50 91 ASN A O 1
ATOM 756 N N . GLU A 1 92 ? -8.992 -9.438 17.810 1.00 93.06 92 GLU A N 1
ATOM 757 C CA . GLU A 1 92 ? -8.565 -10.066 19.061 1.00 93.06 92 GLU A CA 1
ATOM 758 C C . GLU A 1 92 ? -8.627 -9.100 20.243 1.00 93.06 92 GLU A C 1
ATOM 760 O O . GLU A 1 92 ? -9.005 -9.496 21.344 1.00 93.06 92 GLU A O 1
ATOM 765 N N . THR A 1 93 ? -8.280 -7.827 20.031 1.00 90.50 93 THR A N 1
ATOM 766 C CA . THR A 1 93 ? -8.405 -6.795 21.068 1.00 90.50 93 THR A CA 1
ATOM 767 C C . THR A 1 93 ? -9.874 -6.569 21.431 1.00 90.50 93 THR A C 1
ATOM 769 O O . THR A 1 93 ? -10.173 -6.466 22.614 1.00 90.50 93 THR A O 1
ATOM 772 N N . PHE A 1 94 ? -10.782 -6.580 20.447 1.00 87.56 94 PHE A N 1
ATOM 773 C CA . PHE A 1 94 ? -12.229 -6.535 20.680 1.00 87.56 94 PHE A CA 1
ATOM 774 C C . PHE A 1 94 ? -12.756 -7.759 21.439 1.00 87.56 94 PHE A C 1
ATOM 776 O O . PHE A 1 94 ? -13.611 -7.613 22.307 1.00 87.56 94 PHE A O 1
ATOM 783 N N . ILE A 1 95 ? -12.242 -8.959 21.166 1.00 87.94 95 ILE A N 1
ATOM 784 C CA . ILE A 1 95 ? -12.625 -10.172 21.907 1.00 87.94 95 ILE A CA 1
ATOM 785 C C . ILE A 1 95 ? -12.123 -10.101 23.355 1.00 87.94 95 ILE A C 1
ATOM 787 O O . ILE A 1 95 ? -12.849 -10.439 24.284 1.00 87.94 95 ILE A O 1
ATOM 791 N N . LYS A 1 96 ? -10.901 -9.602 23.567 1.00 88.00 96 LYS A N 1
ATOM 792 C CA . LYS A 1 96 ? -10.277 -9.416 24.889 1.00 88.00 96 LYS A CA 1
ATOM 793 C C . LYS A 1 96 ? -10.725 -8.112 25.568 1.00 88.00 96 LYS A C 1
ATOM 795 O O . LYS A 1 96 ? -9.926 -7.470 26.253 1.00 88.00 96 LYS A O 1
ATOM 800 N N . THR A 1 97 ? -11.974 -7.698 25.347 1.00 84.94 97 THR A N 1
ATOM 801 C CA . THR A 1 97 ? -12.535 -6.493 25.970 1.00 84.94 97 THR A CA 1
ATOM 802 C C . THR A 1 97 ? -12.470 -6.634 27.500 1.00 84.94 97 THR A C 1
ATOM 804 O O . THR A 1 97 ? -12.901 -7.662 28.025 1.00 84.94 97 THR A O 1
ATOM 807 N N . PRO A 1 98 ? -11.912 -5.648 28.231 1.00 84.94 98 PRO A N 1
ATOM 808 C CA . PRO A 1 98 ? -11.885 -5.679 29.690 1.00 84.94 98 PRO A CA 1
ATOM 809 C C . PRO A 1 98 ? -13.297 -5.734 30.279 1.00 84.94 98 PRO A C 1
ATOM 811 O O . PRO A 1 98 ? -14.198 -5.069 29.775 1.00 84.94 98 PRO A O 1
ATOM 814 N N . LEU A 1 99 ? -13.467 -6.442 31.399 1.00 82.38 99 LEU A N 1
ATOM 815 C CA . LEU A 1 99 ? -14.744 -6.518 32.131 1.00 82.38 99 LEU A CA 1
ATOM 816 C C . LEU A 1 99 ? -15.271 -5.138 32.570 1.00 82.38 99 LEU A C 1
ATOM 818 O O . LEU A 1 99 ? -16.462 -4.977 32.807 1.00 82.38 99 LEU A O 1
ATOM 822 N N . SER A 1 100 ? -14.382 -4.146 32.676 1.00 84.69 100 SER A N 1
ATOM 823 C CA . SER A 1 100 ? -14.680 -2.758 33.036 1.00 84.69 100 SER A CA 1
ATOM 824 C C . SER A 1 100 ? -15.266 -1.915 31.892 1.00 84.69 100 SER A C 1
ATOM 826 O O . SER A 1 100 ? -15.646 -0.765 32.122 1.00 84.69 100 SER A O 1
ATOM 828 N N . VAL A 1 101 ? -15.346 -2.451 30.671 1.00 85.19 101 VAL A N 1
ATOM 829 C CA . VAL A 1 101 ? -15.912 -1.761 29.505 1.00 85.19 101 VAL A CA 1
ATOM 830 C C . VAL A 1 101 ? -17.350 -2.225 29.286 1.00 85.19 101 VAL A C 1
ATOM 832 O O . VAL A 1 101 ? -17.593 -3.396 28.998 1.00 85.19 101 VAL A O 1
ATOM 835 N N . THR A 1 102 ? -18.308 -1.303 29.391 1.00 87.88 102 THR A N 1
ATOM 836 C CA . THR A 1 102 ? -19.727 -1.611 29.160 1.00 87.88 102 THR A CA 1
ATOM 837 C C . THR A 1 102 ? -20.071 -1.639 27.663 1.00 87.88 102 THR A C 1
ATOM 839 O O . THR A 1 102 ? -19.307 -1.131 26.832 1.00 87.88 102 THR A O 1
ATOM 842 N N . PRO A 1 103 ? -21.232 -2.197 27.274 1.00 86.19 103 PRO A N 1
ATOM 843 C CA . PRO A 1 103 ? -21.731 -2.093 25.903 1.00 86.19 103 PRO A CA 1
ATOM 844 C C . PRO A 1 103 ? -21.841 -0.644 25.399 1.00 86.19 103 PRO A C 1
ATOM 846 O O . PRO A 1 103 ? -21.454 -0.361 24.264 1.00 86.19 103 PRO A O 1
ATOM 849 N N . GLU A 1 104 ? -22.278 0.298 26.240 1.00 87.81 104 GLU A N 1
ATOM 850 C CA . GLU A 1 104 ? -22.343 1.723 25.887 1.00 87.81 104 GLU A CA 1
ATOM 851 C C . GLU A 1 104 ? -20.949 2.308 25.627 1.00 87.81 104 GLU A C 1
ATOM 853 O O . GLU A 1 104 ? -20.746 3.028 24.643 1.00 87.81 104 GLU A O 1
ATOM 858 N N . ASP A 1 105 ? -19.960 1.966 26.461 1.00 85.94 105 ASP A N 1
ATOM 859 C CA . ASP A 1 105 ? -18.569 2.364 26.234 1.00 85.94 105 ASP A CA 1
ATOM 860 C C . ASP A 1 105 ? -18.052 1.821 24.894 1.00 85.94 105 ASP A C 1
ATOM 862 O O . ASP A 1 105 ? -17.378 2.538 24.144 1.00 85.94 105 ASP A O 1
ATOM 866 N N . MET A 1 106 ? -18.394 0.574 24.553 1.00 85.81 106 MET A N 1
ATOM 867 C CA . MET A 1 106 ? -18.025 -0.040 23.277 1.00 85.81 106 MET A CA 1
ATOM 868 C C . MET A 1 106 ? -18.623 0.695 22.081 1.00 85.81 106 MET A C 1
ATOM 870 O O . MET A 1 106 ? -17.902 0.952 21.111 1.00 85.81 106 MET A O 1
ATOM 874 N N . GLU A 1 107 ? -19.892 1.095 22.144 1.00 88.31 107 GLU A N 1
ATOM 875 C CA . GLU A 1 107 ? -20.502 1.901 21.086 1.00 88.31 107 GLU A CA 1
ATOM 876 C C . GLU A 1 107 ? -19.800 3.250 20.914 1.00 88.31 107 GLU A C 1
ATOM 878 O O . GLU A 1 107 ? -19.531 3.685 19.788 1.00 88.31 107 GLU A O 1
ATOM 883 N N . VAL A 1 108 ? -19.477 3.927 22.021 1.00 89.12 108 VAL A N 1
ATOM 884 C CA . VAL A 1 108 ? -18.766 5.212 21.991 1.00 89.12 108 VAL A CA 1
ATOM 885 C C . VAL A 1 108 ? -17.374 5.038 21.381 1.00 89.12 108 VAL A C 1
ATOM 887 O O . VAL A 1 108 ? -16.952 5.847 20.545 1.00 89.12 108 VAL A O 1
ATOM 890 N N . ILE A 1 109 ? -16.660 3.973 21.753 1.00 88.31 109 ILE A N 1
ATOM 891 C CA . ILE A 1 109 ? -15.357 3.622 21.183 1.00 88.31 109 ILE A CA 1
ATOM 892 C C . ILE A 1 109 ? -15.486 3.383 19.675 1.00 88.31 109 ILE A C 1
ATOM 894 O O . ILE A 1 109 ? -14.739 3.989 18.903 1.00 88.31 109 ILE A O 1
ATOM 898 N N . GLN A 1 110 ? -16.439 2.560 19.234 1.00 87.88 110 GLN A N 1
ATOM 899 C CA . GLN A 1 110 ? -16.646 2.249 17.817 1.00 87.88 110 GLN A CA 1
ATOM 900 C C . GLN A 1 110 ? -17.001 3.490 16.993 1.00 87.88 110 GLN A C 1
ATOM 902 O O . GLN A 1 110 ? -16.423 3.693 15.918 1.00 87.88 110 GLN A O 1
ATOM 907 N N . ARG A 1 111 ? -17.876 4.364 17.508 1.00 91.50 111 ARG A N 1
ATOM 908 C CA . ARG A 1 111 ? -18.200 5.651 16.869 1.00 91.50 111 ARG A CA 1
ATOM 909 C C . ARG A 1 111 ? -16.947 6.509 16.692 1.00 91.50 111 ARG A C 1
ATOM 911 O O . ARG A 1 111 ? -16.635 6.923 15.576 1.00 91.50 111 ARG A O 1
ATOM 918 N N . ARG A 1 112 ? -16.150 6.678 17.753 1.00 90.62 112 ARG A N 1
ATOM 919 C CA . ARG A 1 112 ? -14.896 7.453 17.703 1.00 90.62 112 ARG A CA 1
ATOM 920 C C . ARG A 1 112 ? -13.874 6.871 16.726 1.00 90.62 112 ARG A C 1
ATOM 922 O O . ARG A 1 112 ? -13.216 7.627 16.012 1.00 90.62 112 ARG A O 1
ATOM 929 N N . LEU A 1 113 ? -13.708 5.547 16.683 1.00 89.75 113 LEU A N 1
ATOM 930 C CA . LEU A 1 113 ? -12.803 4.901 15.724 1.00 89.75 113 LEU A CA 1
ATOM 931 C C . LEU A 1 113 ? -13.282 5.094 14.280 1.00 89.75 113 LEU A C 1
ATOM 933 O O . LEU A 1 113 ? -12.459 5.358 13.401 1.00 89.75 113 LEU A O 1
ATOM 937 N N . SER A 1 114 ? -14.593 5.023 14.046 1.00 88.62 114 SER A N 1
ATOM 938 C CA . SER A 1 114 ? -15.205 5.241 12.730 1.00 88.62 114 SER A CA 1
ATOM 939 C C . SER A 1 114 ? -15.012 6.677 12.240 1.00 88.62 114 SER A C 1
ATOM 941 O O . SER A 1 114 ? -14.629 6.893 11.088 1.00 88.62 114 SER A O 1
ATOM 943 N N . ASP A 1 115 ? -15.169 7.669 13.119 1.00 89.69 115 ASP A N 1
ATOM 944 C CA . ASP A 1 115 ? -14.887 9.069 12.785 1.00 89.69 115 ASP A CA 1
ATOM 945 C C . ASP A 1 115 ? -13.417 9.298 12.427 1.00 89.69 115 ASP A C 1
ATOM 947 O O . ASP A 1 115 ? -13.111 9.942 11.420 1.00 89.69 115 ASP A O 1
ATOM 951 N N . ILE A 1 116 ? -12.493 8.713 13.197 1.00 87.25 116 ILE A N 1
ATOM 952 C CA . ILE A 1 116 ? -11.056 8.756 12.892 1.00 87.25 116 ILE A CA 1
ATOM 953 C C . ILE A 1 116 ? -10.796 8.155 11.504 1.00 87.25 116 ILE A C 1
ATOM 955 O O . ILE A 1 116 ? -10.104 8.769 10.688 1.00 87.25 116 ILE A O 1
ATOM 959 N N . GLN A 1 117 ? -11.365 6.985 11.203 1.00 86.06 117 GLN A N 1
ATOM 960 C CA . GLN A 1 117 ? -11.231 6.355 9.886 1.00 86.06 117 GLN A CA 1
ATOM 961 C C . GLN A 1 117 ? -11.752 7.258 8.766 1.00 86.06 117 GLN A C 1
ATOM 963 O O . GLN A 1 117 ? -11.057 7.442 7.763 1.00 86.06 117 GLN A O 1
ATOM 968 N N . ARG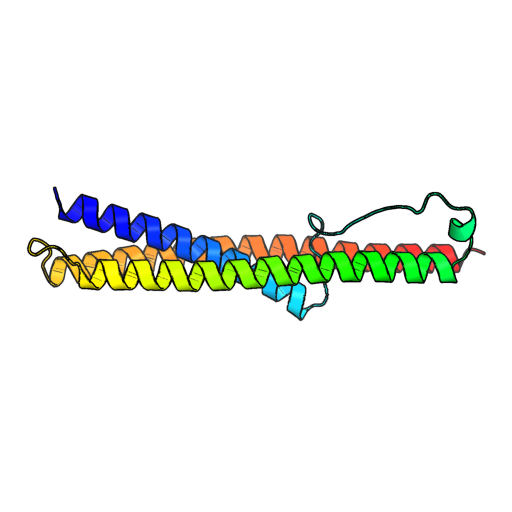 A 1 118 ? -12.933 7.859 8.940 1.00 87.19 118 ARG A N 1
ATOM 969 C CA . ARG A 1 118 ? -13.554 8.753 7.954 1.00 87.19 118 ARG A CA 1
ATOM 970 C C . ARG A 1 118 ? -12.676 9.968 7.648 1.00 87.19 118 ARG A C 1
ATOM 972 O O . ARG A 1 118 ? -12.355 10.200 6.480 1.00 87.19 118 ARG A O 1
ATOM 979 N N . ILE A 1 119 ? -12.237 10.692 8.680 1.00 85.31 119 ILE A N 1
ATOM 980 C CA . ILE A 1 119 ? -11.403 11.898 8.541 1.00 85.31 119 ILE A CA 1
ATOM 981 C C . ILE A 1 119 ? -10.084 11.562 7.838 1.00 85.31 119 ILE A C 1
ATOM 983 O O . ILE A 1 119 ? -9.670 12.238 6.893 1.00 85.31 119 ILE A O 1
ATOM 987 N N . HIS A 1 120 ? -9.418 10.486 8.263 1.00 81.94 120 HIS A N 1
ATOM 988 C CA . HIS A 1 120 ? -8.157 10.095 7.646 1.00 81.94 120 HIS A CA 1
ATOM 989 C C . HIS A 1 120 ? -8.343 9.664 6.184 1.00 81.94 120 HIS A C 1
ATOM 991 O O . HIS A 1 120 ? -7.577 10.119 5.334 1.00 81.94 120 HIS A O 1
ATOM 997 N N . LYS A 1 121 ? -9.368 8.862 5.855 1.00 80.50 121 LYS A N 1
ATOM 998 C CA . LYS A 1 121 ? -9.641 8.430 4.470 1.00 80.50 121 LYS A CA 1
ATOM 999 C C . LYS A 1 121 ? -9.832 9.611 3.513 1.00 80.50 121 LYS A C 1
ATOM 1001 O O . LYS A 1 121 ? -9.296 9.580 2.405 1.00 80.50 121 LYS A O 1
ATOM 1006 N N . GLN A 1 122 ? -10.534 10.663 3.936 1.00 82.69 122 GLN A N 1
ATOM 1007 C CA . GLN A 1 122 ? -10.725 11.874 3.128 1.00 82.69 122 GLN A CA 1
ATOM 1008 C C . GLN A 1 122 ? -9.397 12.594 2.844 1.00 82.69 122 GLN A C 1
ATOM 1010 O O . GLN A 1 122 ? -9.064 12.855 1.685 1.00 82.69 122 GLN A O 1
ATOM 1015 N N . ASN A 1 123 ? -8.588 12.824 3.883 1.00 81.69 123 ASN A N 1
ATOM 1016 C CA . ASN A 1 123 ? -7.279 13.477 3.759 1.00 81.69 123 ASN A CA 1
ATOM 1017 C C . ASN A 1 123 ? -6.321 12.709 2.837 1.00 81.69 123 ASN A C 1
ATOM 1019 O O . ASN A 1 123 ? -5.516 13.290 2.103 1.00 81.69 123 ASN A O 1
ATOM 1023 N N . PHE A 1 124 ? -6.406 11.385 2.878 1.00 80.44 124 PHE A N 1
ATOM 1024 C CA . PHE A 1 124 ? -5.537 10.488 2.138 1.00 80.44 124 PHE A CA 1
ATOM 1025 C C . PHE A 1 124 ? -5.889 10.382 0.647 1.00 80.44 124 PHE A C 1
ATOM 1027 O O . PHE A 1 124 ? -4.971 10.397 -0.180 1.00 80.44 124 PHE A O 1
ATOM 1034 N N . LYS A 1 125 ? -7.180 10.376 0.283 1.00 76.62 125 LYS A N 1
ATOM 1035 C CA . LYS A 1 125 ? -7.625 10.398 -1.126 1.00 76.62 125 LYS A CA 1
ATOM 1036 C C . LYS A 1 125 ? -7.138 11.645 -1.867 1.00 76.62 125 LYS A C 1
ATOM 1038 O O . LYS A 1 125 ? -6.618 11.549 -2.977 1.00 76.62 125 LYS A O 1
ATOM 1043 N N . ALA A 1 126 ? -7.232 12.818 -1.239 1.00 78.94 126 ALA A N 1
ATOM 1044 C CA . ALA A 1 126 ? -6.772 14.064 -1.854 1.00 78.94 126 ALA A CA 1
ATOM 1045 C C . ALA A 1 126 ? -5.258 14.045 -2.142 1.00 78.94 126 ALA A C 1
ATOM 1047 O O . ALA A 1 126 ? -4.814 14.463 -3.214 1.00 78.94 126 ALA A O 1
ATOM 1048 N N . LYS A 1 127 ? -4.455 13.520 -1.205 1.00 79.81 127 LYS A N 1
ATOM 1049 C CA . LYS A 1 127 ? -3.000 13.372 -1.377 1.00 79.81 127 LYS A CA 1
ATOM 1050 C C . LYS A 1 127 ? -2.645 12.344 -2.454 1.00 79.81 127 LYS A C 1
ATOM 1052 O O . LYS A 1 127 ? -1.751 12.606 -3.258 1.00 79.81 127 LYS A O 1
ATOM 1057 N N . GLN A 1 128 ? -3.355 11.214 -2.491 1.00 79.50 128 GLN A N 1
ATOM 1058 C CA . GLN A 1 128 ? -3.188 10.167 -3.505 1.00 79.50 128 GLN A CA 1
ATOM 1059 C C . GLN A 1 128 ? -3.389 10.727 -4.912 1.00 79.50 128 GLN A C 1
ATOM 1061 O O . GLN A 1 128 ? -2.490 10.617 -5.743 1.00 79.50 128 GLN A O 1
ATOM 1066 N N . ASN A 1 129 ? -4.510 11.410 -5.154 1.00 77.31 129 ASN A N 1
ATOM 1067 C CA . ASN A 1 129 ? -4.834 11.948 -6.476 1.00 77.31 129 ASN A CA 1
ATOM 1068 C C . ASN A 1 129 ? -3.791 12.962 -6.961 1.00 77.31 129 ASN A C 1
ATOM 1070 O O . ASN A 1 129 ? -3.382 12.920 -8.121 1.00 77.31 129 ASN A O 1
ATOM 1074 N N . LYS A 1 130 ? -3.302 13.838 -6.072 1.00 82.00 130 LYS A N 1
ATOM 1075 C CA . LYS A 1 130 ? -2.233 14.794 -6.406 1.00 82.00 130 LYS A CA 1
ATOM 1076 C C . LYS A 1 130 ? -0.937 14.084 -6.804 1.00 82.00 130 LYS A C 1
ATOM 1078 O O . LYS A 1 130 ? -0.331 14.442 -7.812 1.00 82.00 130 LYS A O 1
ATOM 1083 N N . LYS A 1 131 ? -0.522 13.070 -6.035 1.00 80.56 131 LYS A N 1
ATOM 1084 C CA . LYS A 1 131 ? 0.708 12.310 -6.304 1.00 80.56 131 LYS A CA 1
ATOM 1085 C C . LYS A 1 131 ? 0.601 11.520 -7.608 1.00 80.56 131 LYS A C 1
ATOM 1087 O O . LYS A 1 131 ? 1.508 11.591 -8.431 1.00 80.56 131 LYS A O 1
ATOM 1092 N N . PHE A 1 132 ? -0.523 10.837 -7.815 1.00 79.50 132 PHE A N 1
ATOM 1093 C CA . PHE A 1 132 ? -0.763 10.045 -9.015 1.00 79.50 132 PHE A CA 1
ATOM 1094 C C . PHE A 1 132 ? -0.830 10.922 -10.271 1.00 79.50 132 PHE A C 1
ATOM 1096 O O . PHE A 1 132 ? -0.155 10.624 -11.250 1.00 79.50 132 PHE A O 1
ATOM 1103 N N . LYS A 1 133 ? -1.548 12.057 -10.229 1.00 80.31 133 LYS A N 1
ATOM 1104 C CA . LYS A 1 133 ? -1.602 13.010 -11.352 1.00 80.31 133 LYS A CA 1
ATOM 1105 C C . LYS A 1 133 ? -0.212 13.527 -11.714 1.00 80.31 133 LYS A C 1
ATOM 1107 O O . LYS A 1 133 ? 0.146 13.530 -12.886 1.00 80.31 133 LYS A O 1
ATOM 1112 N N . ARG A 1 134 ? 0.586 13.923 -10.715 1.00 79.94 134 ARG A N 1
ATOM 1113 C CA . ARG A 1 134 ? 1.976 14.341 -10.931 1.00 79.94 134 ARG A CA 1
ATOM 1114 C C . ARG A 1 134 ? 2.775 13.233 -11.612 1.00 79.94 134 ARG A C 1
ATOM 1116 O O . ARG A 1 134 ? 3.435 13.495 -12.608 1.00 79.94 134 ARG A O 1
ATOM 1123 N N . ASP A 1 135 ? 2.740 12.016 -11.086 1.00 78.88 135 ASP A N 1
ATOM 1124 C CA . ASP A 1 135 ? 3.583 10.931 -11.593 1.00 78.88 135 ASP A CA 1
ATOM 1125 C C . ASP A 1 135 ? 3.145 10.473 -13.001 1.00 78.88 135 ASP A C 1
ATOM 1127 O O . ASP A 1 135 ? 4.008 10.244 -13.846 1.00 78.88 135 ASP A O 1
ATOM 1131 N N . ARG A 1 136 ? 1.836 10.471 -13.298 1.00 75.81 136 ARG A N 1
ATOM 1132 C CA . ARG A 1 136 ? 1.285 10.189 -14.635 1.00 75.81 136 ARG A CA 1
ATOM 1133 C C . ARG A 1 136 ?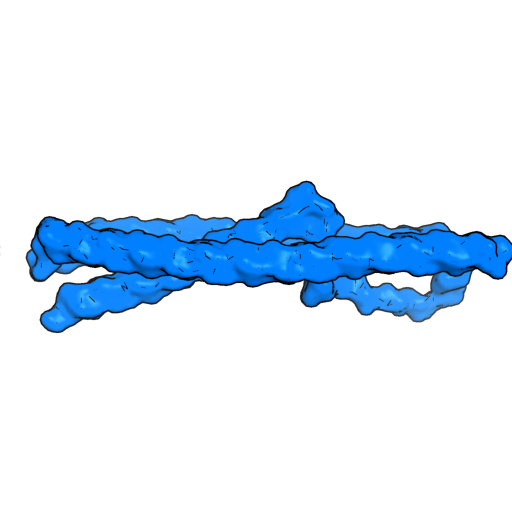 1.672 11.248 -15.671 1.00 75.81 136 ARG A C 1
ATOM 1135 O O . ARG A 1 136 ? 2.088 10.886 -16.765 1.00 75.81 136 ARG A O 1
ATOM 1142 N N . LEU A 1 137 ? 1.582 12.537 -15.324 1.00 61.94 137 LEU A N 1
ATOM 1143 C CA . LEU A 1 137 ? 1.996 13.626 -16.222 1.00 61.94 137 LEU A CA 1
ATOM 1144 C C . LEU A 1 137 ? 3.468 13.486 -16.621 1.00 61.94 137 LEU A C 1
ATOM 1146 O O . LEU A 1 137 ? 3.799 13.649 -17.783 1.00 61.94 137 LEU A O 1
ATOM 1150 N N . ASN A 1 138 ? 4.337 13.104 -15.683 1.00 59.56 138 ASN A N 1
ATOM 1151 C CA . ASN A 1 138 ? 5.759 12.933 -15.982 1.00 59.56 138 ASN A CA 1
ATOM 1152 C C . ASN A 1 138 ? 6.056 11.726 -16.884 1.00 59.56 138 ASN A C 1
ATOM 1154 O O . ASN A 1 138 ? 6.986 11.813 -17.673 1.00 59.56 138 ASN A O 1
ATOM 1158 N N . GLN A 1 139 ? 5.298 10.626 -16.781 1.00 61.19 139 GLN A N 1
ATOM 1159 C CA . GLN A 1 139 ? 5.432 9.509 -17.728 1.00 61.19 139 GLN A CA 1
ATOM 1160 C C . GLN A 1 139 ? 5.011 9.913 -19.145 1.00 61.19 139 GLN A C 1
ATOM 1162 O O . GLN A 1 139 ? 5.635 9.495 -20.108 1.00 61.19 139 GLN A O 1
ATOM 1167 N N . GLN A 1 140 ? 3.964 10.731 -19.286 1.00 60.38 140 GLN A N 1
ATOM 1168 C CA . GLN A 1 140 ? 3.542 11.222 -20.601 1.00 60.38 140 GLN A CA 1
ATOM 1169 C C . GLN A 1 140 ? 4.540 12.233 -21.177 1.00 60.38 140 GLN A C 1
ATOM 1171 O O . GLN A 1 140 ? 4.841 12.171 -22.361 1.00 60.38 140 GLN A O 1
ATOM 1176 N N . SER A 1 141 ? 5.095 13.122 -20.347 1.00 53.44 141 SER A N 1
ATOM 1177 C CA . SER A 1 141 ? 6.130 14.069 -20.779 1.00 53.44 141 SER A CA 1
ATOM 1178 C C . SER A 1 141 ? 7.407 13.373 -21.256 1.00 53.44 141 SER A C 1
ATOM 1180 O O . SER A 1 141 ? 7.942 13.783 -22.276 1.00 53.44 141 SER A O 1
ATOM 1182 N N . SER A 1 142 ? 7.863 12.302 -20.590 1.00 55.88 142 SER A N 1
ATOM 1183 C CA . SER A 1 142 ? 9.050 11.562 -21.050 1.00 55.88 142 SER A CA 1
ATOM 1184 C C . SER A 1 142 ? 8.835 10.880 -22.402 1.00 55.88 142 SER A C 1
ATOM 1186 O O . SER A 1 142 ? 9.744 10.868 -23.218 1.00 55.88 142 SER A O 1
ATOM 1188 N N . VAL A 1 143 ? 7.625 10.369 -22.665 1.00 55.94 143 VAL A N 1
ATOM 1189 C CA . VAL A 1 143 ? 7.282 9.774 -23.970 1.00 55.94 143 VAL A CA 1
ATOM 1190 C C . VAL A 1 143 ? 7.269 10.840 -25.075 1.00 55.94 143 VAL A C 1
ATOM 1192 O O . VAL A 1 143 ? 7.778 10.605 -26.164 1.00 55.94 143 VAL A O 1
ATOM 1195 N N . LEU A 1 144 ? 6.748 12.039 -24.789 1.00 45.31 144 LEU A N 1
ATOM 1196 C CA . LEU A 1 144 ? 6.703 13.139 -25.761 1.00 45.31 144 LEU A CA 1
ATOM 1197 C C . LEU A 1 144 ? 8.085 13.746 -26.056 1.00 45.31 144 LEU A C 1
ATOM 1199 O O . LEU A 1 144 ? 8.331 14.161 -27.186 1.00 45.31 144 LEU A O 1
ATOM 1203 N N . GLU A 1 145 ? 8.983 13.809 -25.069 1.00 47.19 145 GLU A N 1
ATOM 1204 C CA . GLU A 1 145 ? 10.370 14.253 -25.279 1.00 47.19 145 GLU A CA 1
ATOM 1205 C C . GLU A 1 145 ? 11.166 13.247 -26.132 1.00 47.19 145 GLU A C 1
ATOM 1207 O O . GLU A 1 145 ? 11.931 13.662 -27.001 1.00 47.19 145 GLU A O 1
ATOM 1212 N N . GLU A 1 146 ? 10.948 11.939 -25.954 1.00 48.59 146 GLU A N 1
ATOM 1213 C CA . GLU A 1 146 ? 11.573 10.896 -26.784 1.00 48.59 146 GLU A CA 1
ATOM 1214 C C . GLU A 1 146 ? 11.115 10.964 -28.256 1.00 48.59 146 GLU A C 1
ATOM 1216 O O . GLU A 1 146 ? 11.950 10.881 -29.161 1.00 48.59 146 GLU A O 1
ATOM 1221 N N . ASP A 1 147 ? 9.824 11.210 -28.510 1.00 44.16 147 ASP A N 1
ATOM 1222 C CA . ASP A 1 147 ? 9.274 11.340 -29.871 1.00 44.16 147 ASP A CA 1
ATOM 1223 C C . ASP A 1 147 ? 9.732 12.625 -30.596 1.00 44.16 147 ASP A C 1
ATOM 1225 O O . ASP A 1 147 ? 9.834 12.653 -31.826 1.00 44.16 147 ASP A O 1
ATOM 1229 N N . GLN A 1 148 ? 10.034 13.706 -29.867 1.00 40.66 148 GLN A N 1
ATOM 1230 C CA . GLN A 1 148 ? 10.543 14.950 -30.464 1.00 40.66 148 GLN A CA 1
ATOM 1231 C C . GLN A 1 148 ? 12.020 14.858 -30.857 1.00 40.66 148 GLN A C 1
ATOM 1233 O O . GLN A 1 148 ? 12.412 15.425 -31.876 1.00 40.66 148 GLN A O 1
ATOM 1238 N N . VAL A 1 149 ? 12.834 14.112 -30.105 1.00 46.56 149 VAL A N 1
ATOM 1239 C CA . VAL A 1 149 ? 14.240 13.865 -30.467 1.00 46.56 149 VAL A CA 1
ATOM 1240 C C . VAL A 1 149 ? 14.337 12.975 -31.710 1.00 46.56 149 VAL A C 1
ATOM 1242 O O . VAL A 1 149 ? 15.229 13.178 -32.529 1.00 46.56 149 VAL A O 1
ATOM 1245 N N . LEU A 1 150 ? 13.398 12.041 -31.903 1.00 43.03 150 LEU A N 1
ATOM 1246 C CA . LEU A 1 150 ? 13.362 11.164 -33.079 1.00 43.03 150 LEU A CA 1
ATOM 1247 C C . LEU A 1 150 ? 12.993 11.895 -34.386 1.00 43.03 150 LEU A C 1
ATOM 1249 O O . LEU A 1 150 ? 13.363 11.430 -35.456 1.00 43.03 150 LEU A O 1
ATOM 1253 N N . ASN A 1 151 ? 12.287 13.029 -34.303 1.00 42.28 151 ASN A N 1
ATOM 1254 C CA . ASN A 1 151 ? 11.845 13.823 -35.460 1.00 42.28 151 ASN A CA 1
ATOM 1255 C C . ASN A 1 151 ? 12.810 14.962 -35.848 1.00 42.28 151 ASN A C 1
ATOM 1257 O O . ASN A 1 151 ? 12.509 15.734 -36.757 1.00 42.28 151 ASN A O 1
ATOM 1261 N N . MET A 1 152 ? 13.947 15.097 -35.158 1.00 42.41 152 MET A N 1
ATOM 1262 C CA . MET A 1 152 ? 14.983 16.097 -35.464 1.00 42.41 152 MET A CA 1
ATOM 1263 C C . MET A 1 152 ? 16.234 15.508 -36.141 1.00 42.41 152 MET A C 1
ATOM 1265 O O . MET A 1 152 ? 17.223 16.227 -36.296 1.00 42.41 152 MET A O 1
ATOM 1269 N N . PHE A 1 153 ? 16.200 14.235 -36.550 1.00 43.72 153 PHE A N 1
ATOM 1270 C CA . PHE A 1 153 ? 17.280 13.568 -37.285 1.00 43.72 153 PHE A CA 1
ATOM 1271 C C . PHE A 1 153 ? 16.772 12.928 -38.575 1.00 43.72 153 PHE A C 1
ATOM 1273 O O . PHE A 1 153 ? 15.711 12.269 -38.525 1.00 43.72 153 PHE A O 1
#

Organism: Mytilus coruscus (NCBI:txid42192)

pLDDT: mean 84.96, std 13.85, range [40.66, 97.44]